Protein AF-A0A7Y2HM64-F1 (afdb_monomer_lite)

pLDDT: mean 84.12, std 18.3, range [39.5, 98.31]

Sequence (101 aa):
MFVRSFAHPFLGMLALVVFAACDAQRDESGAIAEAGDVSVFSIQIGDCFDDADDGEVMEVGGIPCGEPHDNEVYALFDLVDDAWPGDEAVNETAGAGCRER

Radius of gyration: 19.14 Å; chains: 1; bounding box: 32×31×61 Å

Foldseek 3Di:
DDDPDDDDDDDDDPPPVPPPAQDFDADPVRFRPGKGKDFPVRDDQFWFFADDDPDDDGITTTDGPVDDGDDGRNDDDDDPDPDDPDDVVVVVVVVVVVVPD

Secondary structure (DSSP, 8-state):
---------------------SB-EE-TTS-EEE-EEEETTS--TT-EEEPPPSS--SEEEEE-TTS--SEE---------SS---HHHHHHHHHHHHH--

Structure (mmCIF, N/CA/C/O backbone):
data_AF-A0A7Y2HM64-F1
#
_entry.id   AF-A0A7Y2HM64-F1
#
loop_
_atom_site.group_PDB
_atom_site.id
_atom_site.type_symbol
_atom_site.label_atom_id
_atom_site.label_alt_id
_atom_site.label_comp_id
_atom_site.label_asym_id
_atom_site.label_entity_id
_atom_site.label_seq_id
_atom_site.pdbx_PDB_ins_code
_atom_site.Cartn_x
_atom_site.Cartn_y
_atom_site.Cartn_z
_atom_site.occupancy
_atom_site.B_iso_or_equiv
_atom_site.auth_seq_id
_atom_site.auth_comp_id
_atom_site.auth_asym_id
_atom_site.auth_atom_id
_atom_site.pdbx_PDB_model_num
ATOM 1 N N . MET A 1 1 ? -1.084 3.620 25.111 1.00 42.38 1 MET A N 1
ATOM 2 C CA . MET A 1 1 ? -1.247 3.805 26.574 1.00 42.38 1 MET A CA 1
ATOM 3 C C . MET A 1 1 ? -2.660 3.406 26.992 1.00 42.38 1 MET A C 1
ATOM 5 O O . MET A 1 1 ? -3.534 4.248 26.921 1.00 42.38 1 MET A O 1
ATOM 9 N N . PHE A 1 2 ? -2.891 2.154 27.410 1.00 39.50 2 PHE A N 1
ATOM 10 C CA . PHE A 1 2 ? -3.882 1.799 28.447 1.00 39.50 2 PHE A CA 1
ATOM 11 C C . PHE A 1 2 ? -3.688 0.331 28.874 1.00 39.50 2 PHE A C 1
ATOM 13 O O . PHE A 1 2 ? -4.351 -0.583 28.399 1.00 39.50 2 PHE A O 1
ATOM 20 N N . VAL A 1 3 ? -2.733 0.093 29.776 1.00 42.34 3 VAL A N 1
ATOM 21 C CA . VAL A 1 3 ? -2.540 -1.218 30.411 1.00 42.34 3 VAL A CA 1
ATOM 22 C C . VAL A 1 3 ? -3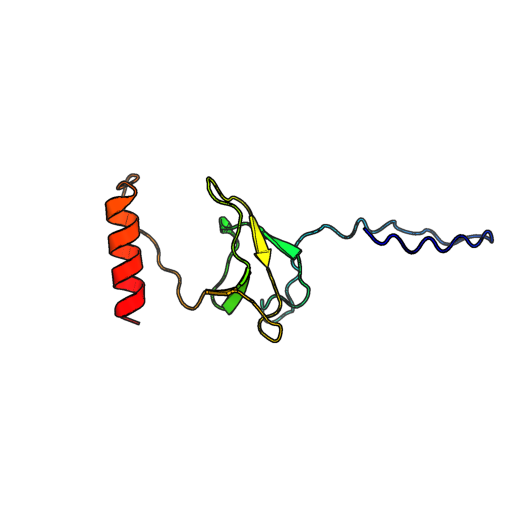.589 -1.351 31.513 1.00 42.34 3 VAL A C 1
ATOM 24 O O . VAL A 1 3 ? -3.469 -0.723 32.566 1.00 42.34 3 VAL A O 1
ATOM 27 N N . ARG A 1 4 ? -4.639 -2.151 31.296 1.00 46.16 4 ARG A N 1
ATOM 28 C CA . ARG A 1 4 ? -5.545 -2.547 32.384 1.00 46.16 4 ARG A CA 1
ATOM 29 C C . ARG A 1 4 ? -4.885 -3.650 33.203 1.00 46.16 4 ARG A C 1
ATOM 31 O O . ARG A 1 4 ? -5.070 -4.837 32.970 1.00 46.16 4 ARG A O 1
ATOM 38 N N . SER A 1 5 ? -4.086 -3.204 34.167 1.00 45.78 5 SER A N 1
ATOM 39 C CA . SER A 1 5 ? -3.517 -4.015 35.237 1.00 45.78 5 SER A CA 1
ATOM 40 C C . SER A 1 5 ? -4.645 -4.568 36.119 1.00 45.78 5 SER A C 1
ATOM 42 O O . SER A 1 5 ? -5.218 -3.839 36.928 1.00 45.78 5 SER A O 1
ATOM 44 N N . PHE A 1 6 ? -4.989 -5.847 35.958 1.00 46.53 6 PHE A N 1
ATOM 45 C CA . PHE A 1 6 ? -5.768 -6.588 36.950 1.00 46.53 6 PHE A CA 1
ATOM 46 C C . PHE A 1 6 ? -4.820 -7.482 37.747 1.00 46.53 6 PHE A C 1
ATOM 48 O O . PHE A 1 6 ? -4.537 -8.618 37.380 1.00 46.53 6 PHE A O 1
ATOM 55 N N . ALA A 1 7 ? -4.326 -6.944 38.861 1.00 47.38 7 ALA A N 1
ATOM 56 C CA . ALA A 1 7 ? -3.672 -7.720 39.901 1.00 47.38 7 ALA A CA 1
ATOM 57 C C . ALA A 1 7 ? -4.732 -8.499 40.701 1.00 47.38 7 ALA A C 1
ATOM 59 O O . ALA A 1 7 ? -5.553 -7.884 41.376 1.00 47.38 7 ALA A O 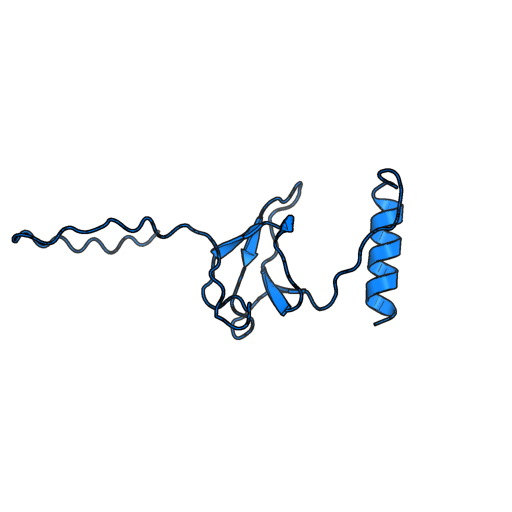1
ATOM 60 N N . HIS A 1 8 ? -4.700 -9.834 40.666 1.00 47.41 8 HIS A N 1
ATOM 61 C CA . HIS A 1 8 ? -5.357 -10.681 41.669 1.00 47.41 8 HIS A CA 1
ATOM 62 C C . HIS A 1 8 ? -4.413 -11.813 42.098 1.00 47.41 8 HIS A C 1
ATOM 64 O O . HIS A 1 8 ? -3.947 -12.570 41.246 1.00 47.41 8 HIS A O 1
ATOM 70 N N . PRO A 1 9 ? -4.108 -11.948 43.402 1.00 55.78 9 PRO A N 1
ATOM 71 C CA . PRO A 1 9 ? -3.069 -12.846 43.870 1.00 55.78 9 PRO A CA 1
ATOM 72 C C . PRO A 1 9 ? -3.668 -14.142 44.420 1.00 55.78 9 PRO A C 1
ATOM 74 O O . PRO A 1 9 ? -3.682 -14.311 45.625 1.00 55.78 9 PRO A O 1
ATOM 77 N N . PHE A 1 10 ? -4.148 -15.077 43.597 1.00 44.81 10 PHE A N 1
ATOM 78 C CA . PHE A 1 10 ? -4.417 -16.439 44.088 1.00 44.81 10 PHE A CA 1
ATOM 79 C C . PHE A 1 10 ? -4.219 -17.502 42.995 1.00 44.81 10 PHE A C 1
ATOM 81 O O . PHE A 1 10 ? -5.012 -17.629 42.075 1.00 44.81 10 PHE A O 1
ATOM 88 N N . LEU A 1 11 ? -3.136 -18.266 43.172 1.00 51.94 11 LEU A N 1
ATOM 89 C CA . LEU A 1 11 ? -2.993 -19.703 42.921 1.00 51.94 11 LEU A CA 1
ATOM 90 C C . LEU A 1 11 ? -3.374 -20.266 41.529 1.00 51.94 11 LEU A C 1
ATOM 92 O O . LEU A 1 11 ? -4.507 -20.654 41.280 1.00 51.94 11 LEU A O 1
ATOM 96 N N . GLY A 1 12 ? -2.344 -20.498 40.708 1.00 51.72 12 GLY A N 1
ATOM 97 C CA . GLY A 1 12 ? -2.243 -21.718 39.900 1.00 51.72 12 GLY A CA 1
ATOM 98 C C . GLY A 1 12 ? -3.082 -21.799 38.624 1.00 51.72 12 GLY A C 1
ATOM 99 O O . GLY A 1 12 ? -4.044 -22.552 38.558 1.00 51.72 12 GLY A O 1
ATOM 100 N N . MET A 1 13 ? -2.607 -21.164 37.556 1.00 54.66 13 MET A N 1
ATOM 101 C CA . MET A 1 13 ? -2.763 -21.681 36.197 1.00 54.66 13 MET A CA 1
ATOM 102 C C . MET A 1 13 ? -1.516 -21.268 35.421 1.00 54.66 13 MET A C 1
ATOM 104 O O . MET A 1 13 ? -1.035 -20.148 35.589 1.00 54.66 13 MET A O 1
ATOM 108 N N . LEU A 1 14 ? -0.951 -22.187 34.640 1.00 53.19 14 LEU A N 1
ATOM 109 C CA . LEU A 1 14 ? 0.130 -21.916 33.700 1.00 53.19 14 LEU A CA 1
ATOM 110 C C . LEU A 1 14 ? -0.389 -20.871 32.700 1.00 53.19 14 LEU A C 1
ATOM 112 O O . LEU A 1 14 ? -0.981 -21.221 31.683 1.00 53.19 14 LEU A O 1
ATOM 116 N N . ALA A 1 15 ? -0.248 -19.589 33.028 1.00 52.19 15 ALA A N 1
ATOM 117 C CA . ALA A 1 15 ? -0.501 -18.516 32.092 1.00 52.19 15 ALA A CA 1
ATOM 118 C C . ALA A 1 15 ? 0.632 -18.597 31.076 1.00 52.19 15 ALA A C 1
ATOM 120 O O . ALA A 1 15 ? 1.739 -18.113 31.314 1.00 52.19 15 ALA A O 1
ATOM 121 N N . LEU A 1 16 ? 0.367 -19.287 29.969 1.00 50.03 16 LEU A N 1
ATOM 122 C CA . LEU A 1 16 ? 1.075 -19.029 28.733 1.00 50.03 16 LEU A CA 1
ATOM 123 C C . LEU A 1 16 ? 0.850 -17.536 28.489 1.00 50.03 16 LEU A C 1
ATOM 125 O O . LEU A 1 16 ? -0.258 -17.116 28.160 1.00 50.03 16 LEU A O 1
ATOM 129 N N . VAL A 1 17 ? 1.852 -16.724 28.818 1.00 52.75 17 VAL A N 1
ATOM 130 C CA . VAL A 1 17 ? 1.855 -15.306 28.485 1.00 52.75 17 VAL A CA 1
ATOM 131 C C . VAL A 1 17 ? 1.935 -15.288 26.970 1.00 52.75 17 VAL A C 1
ATOM 133 O O . VAL A 1 17 ? 3.018 -15.384 26.399 1.00 52.75 17 VAL A O 1
ATOM 136 N N . VAL A 1 18 ? 0.773 -15.291 26.320 1.00 54.22 18 VAL A N 1
ATOM 137 C CA . VAL A 1 18 ? 0.674 -15.001 24.900 1.00 54.22 18 VAL A CA 1
ATOM 138 C C . VAL A 1 18 ? 1.094 -13.543 24.800 1.00 54.22 18 VAL A C 1
ATOM 140 O O . VAL A 1 18 ? 0.346 -12.639 25.170 1.00 54.22 18 VAL A O 1
ATOM 143 N N . PHE A 1 19 ? 2.349 -13.325 24.411 1.00 49.41 19 PHE A N 1
ATOM 144 C CA . PHE A 1 19 ? 2.759 -12.085 23.776 1.00 49.41 19 PHE A CA 1
ATOM 145 C C . PHE A 1 19 ? 1.859 -11.972 22.545 1.00 49.41 19 PHE A C 1
ATOM 147 O O . PHE A 1 19 ? 2.118 -12.625 21.540 1.00 49.41 19 PHE A O 1
ATOM 154 N N . ALA A 1 20 ? 0.736 -11.264 22.669 1.00 55.34 20 ALA A N 1
ATOM 155 C CA . ALA A 1 20 ? -0.028 -10.857 21.505 1.00 55.34 20 ALA A CA 1
ATOM 156 C C . ALA A 1 20 ? 0.919 -9.953 20.718 1.00 55.34 20 ALA A C 1
ATOM 158 O O . ALA A 1 20 ? 1.291 -8.878 21.198 1.00 55.34 20 ALA A O 1
ATOM 159 N N . ALA A 1 21 ? 1.430 -10.480 19.610 1.00 58.19 21 ALA A N 1
ATOM 160 C CA . ALA A 1 21 ? 2.225 -9.703 18.685 1.00 58.19 21 ALA A CA 1
ATOM 161 C C . ALA A 1 21 ? 1.356 -8.552 18.167 1.00 58.19 21 ALA A C 1
ATOM 163 O O . ALA A 1 21 ? 0.130 -8.668 18.135 1.00 58.19 21 ALA A O 1
ATOM 164 N N . CYS A 1 22 ? 1.982 -7.428 17.831 1.00 81.00 22 CYS A N 1
ATOM 165 C CA . CYS A 1 22 ? 1.279 -6.297 17.239 1.00 81.00 22 CYS A CA 1
ATOM 166 C C . CYS A 1 22 ? 0.819 -6.578 15.805 1.00 81.00 22 CYS A C 1
ATOM 168 O O . CYS A 1 22 ? 0.200 -5.700 15.230 1.00 81.00 22 CYS A O 1
ATOM 170 N N . ASP A 1 23 ? 1.077 -7.769 15.256 1.00 93.75 23 ASP A N 1
ATOM 171 C CA . ASP A 1 23 ? 0.710 -8.156 13.898 1.00 93.75 23 ASP A CA 1
ATOM 172 C C . ASP A 1 23 ? -0.807 -8.255 13.679 1.00 93.75 23 ASP A C 1
ATOM 174 O O . ASP A 1 23 ? -1.554 -8.771 14.519 1.00 93.75 23 ASP A O 1
ATOM 178 N N . ALA A 1 24 ? -1.244 -7.836 12.493 1.00 95.81 24 ALA A N 1
ATOM 179 C CA . ALA A 1 24 ? -2.592 -8.074 12.004 1.00 95.81 24 ALA A CA 1
ATOM 180 C C . ALA A 1 24 ? -2.859 -9.583 11.901 1.00 95.81 24 ALA A C 1
ATOM 182 O O . ALA A 1 24 ? -2.031 -10.355 11.405 1.00 95.81 24 ALA A O 1
ATOM 183 N N . GLN A 1 25 ? -4.045 -10.017 12.330 1.00 96.38 25 GLN A N 1
ATOM 184 C CA . GLN A 1 25 ? -4.449 -11.420 12.237 1.00 96.38 25 GLN A CA 1
ATOM 185 C C . GLN A 1 25 ? -5.518 -11.601 11.170 1.00 96.38 25 GLN A C 1
ATOM 187 O O . GLN A 1 25 ? -6.476 -10.831 11.080 1.00 96.38 25 GLN A O 1
ATOM 192 N N . ARG A 1 26 ? -5.356 -12.661 10.376 1.00 96.94 26 ARG A N 1
ATOM 193 C CA . ARG A 1 26 ? -6.282 -13.039 9.309 1.00 96.94 26 ARG A CA 1
ATOM 194 C C . ARG A 1 26 ? -7.202 -14.171 9.747 1.00 96.94 26 ARG A C 1
ATOM 196 O O . ARG A 1 26 ? -6.788 -15.039 10.516 1.00 96.94 26 ARG A O 1
ATOM 203 N N . ASP A 1 27 ? -8.420 -14.180 9.221 1.00 96.62 27 ASP A N 1
ATOM 204 C CA . ASP A 1 27 ? -9.357 -15.297 9.373 1.00 96.62 27 ASP A CA 1
ATOM 205 C C . ASP A 1 27 ? -9.139 -16.398 8.314 1.00 96.62 27 ASP A C 1
ATOM 207 O O . ASP A 1 27 ? -8.197 -16.355 7.516 1.00 96.62 27 ASP A O 1
ATOM 211 N N . GLU A 1 28 ? -10.011 -17.413 8.282 1.00 97.06 28 GLU A N 1
ATOM 212 C CA . GLU A 1 28 ? -9.906 -18.503 7.305 1.00 97.06 28 GLU A CA 1
ATOM 213 C C . GLU A 1 28 ? -10.154 -18.064 5.853 1.00 97.06 28 GLU A C 1
ATOM 215 O O . GLU A 1 28 ? -9.806 -18.802 4.928 1.00 97.06 28 GLU A O 1
ATOM 220 N N . SER A 1 29 ? -10.755 -16.890 5.639 1.00 95.62 29 SER A N 1
ATOM 221 C CA . SER A 1 29 ? -10.930 -16.304 4.308 1.00 95.62 29 SER A CA 1
ATOM 222 C C . SER A 1 29 ? -9.673 -15.582 3.815 1.00 95.62 29 SER A C 1
ATOM 224 O O . SER A 1 29 ? -9.546 -15.333 2.617 1.00 95.62 29 SER A O 1
ATOM 226 N N . GLY A 1 30 ? -8.732 -15.297 4.720 1.00 95.50 30 GLY A N 1
ATOM 227 C CA . GLY A 1 30 ? -7.534 -14.513 4.450 1.00 95.50 30 GLY A CA 1
ATOM 228 C C . GLY A 1 30 ? -7.723 -13.013 4.674 1.00 95.50 30 GLY A C 1
ATOM 229 O O . GLY A 1 30 ? -6.751 -12.278 4.545 1.00 95.50 30 GLY A O 1
ATOM 230 N N . ALA A 1 31 ? -8.920 -12.552 5.045 1.00 96.94 31 ALA A N 1
ATOM 231 C CA . ALA A 1 31 ? -9.163 -11.153 5.380 1.00 96.94 31 ALA A CA 1
ATOM 232 C C . ALA A 1 31 ? -8.572 -10.810 6.752 1.00 96.94 31 ALA A C 1
ATOM 234 O O . ALA A 1 31 ? -8.604 -11.634 7.668 1.00 96.94 31 ALA A O 1
ATOM 235 N N . ILE A 1 32 ? -8.062 -9.585 6.907 1.00 97.75 32 ILE A N 1
ATOM 236 C CA . ILE A 1 32 ? -7.652 -9.056 8.212 1.00 97.75 32 ILE A CA 1
ATOM 237 C C . ILE A 1 32 ? -8.898 -8.957 9.101 1.00 97.75 32 ILE A C 1
ATOM 239 O O . ILE A 1 32 ? -9.828 -8.208 8.810 1.00 97.75 32 ILE A O 1
ATOM 243 N N . ALA A 1 33 ? -8.920 -9.743 10.175 1.00 97.25 33 ALA A N 1
ATOM 244 C CA . ALA A 1 33 ? -10.023 -9.823 11.129 1.00 97.25 33 ALA A CA 1
ATOM 245 C C . ALA A 1 33 ? -9.706 -9.102 12.445 1.00 97.25 33 ALA A C 1
ATOM 247 O O . ALA A 1 33 ? -10.620 -8.654 13.136 1.00 97.25 33 ALA A O 1
ATOM 248 N N . GLU A 1 34 ? -8.422 -8.951 12.775 1.00 96.56 34 GLU A N 1
ATOM 249 C CA . GLU A 1 34 ? -7.958 -8.140 13.899 1.00 96.56 34 GLU A CA 1
ATOM 250 C C . GLU A 1 34 ? -6.865 -7.182 13.424 1.00 96.56 34 GLU A C 1
ATOM 252 O O . GLU A 1 34 ? -5.927 -7.595 12.738 1.00 96.56 34 GLU A O 1
ATOM 257 N N . ALA A 1 35 ? -7.006 -5.909 13.800 1.00 96.75 35 ALA A N 1
ATOM 258 C CA . ALA A 1 35 ? -6.067 -4.856 13.444 1.00 96.75 35 ALA A CA 1
ATOM 259 C C . ALA A 1 35 ? -4.671 -5.090 14.038 1.00 96.75 35 ALA A C 1
ATOM 261 O O . ALA A 1 35 ? -4.536 -5.583 15.162 1.00 96.75 35 ALA A O 1
ATOM 262 N N . GLY A 1 36 ? -3.650 -4.662 13.303 1.00 96.25 36 GLY A N 1
ATOM 263 C CA . GLY A 1 36 ? -2.249 -4.760 13.697 1.00 96.25 36 GLY A CA 1
ATOM 264 C C . GLY A 1 36 ? -1.308 -4.436 12.540 1.00 96.25 36 GLY A C 1
ATOM 265 O O . GLY A 1 36 ? -1.750 -4.051 11.464 1.00 96.25 36 GLY A O 1
ATOM 266 N N . ASP A 1 37 ? -0.010 -4.598 12.743 1.00 96.06 37 ASP A N 1
ATOM 267 C CA . ASP A 1 37 ? 1.005 -4.358 11.725 1.00 96.06 37 ASP A CA 1
ATOM 268 C C . ASP A 1 37 ? 0.980 -5.471 10.665 1.00 96.06 37 ASP A C 1
ATOM 270 O O . ASP A 1 37 ? 0.836 -6.657 10.967 1.00 96.06 37 ASP A O 1
ATOM 274 N N . VAL A 1 38 ? 1.112 -5.100 9.395 1.00 95.94 38 VAL A N 1
ATOM 275 C CA . VAL A 1 38 ? 1.270 -6.042 8.284 1.00 95.94 38 VAL A CA 1
ATOM 276 C C . VAL A 1 38 ? 2.467 -5.629 7.446 1.00 95.94 38 VAL A C 1
ATOM 278 O O . VAL A 1 38 ? 2.609 -4.468 7.066 1.00 95.94 38 VAL A O 1
ATOM 281 N N . SER A 1 39 ? 3.342 -6.585 7.129 1.00 95.38 39 SER A N 1
ATOM 282 C CA . SER A 1 39 ? 4.475 -6.305 6.249 1.00 95.38 39 SER A CA 1
ATOM 283 C C . SER A 1 39 ? 3.982 -5.960 4.847 1.00 95.38 39 SER A C 1
ATOM 285 O O . SER A 1 39 ? 3.159 -6.691 4.285 1.00 95.38 39 SER A O 1
ATOM 287 N N . VAL A 1 40 ? 4.563 -4.925 4.234 1.00 92.94 40 VAL A N 1
ATOM 288 C CA . VAL A 1 40 ? 4.251 -4.514 2.850 1.00 92.94 40 VAL A CA 1
ATOM 289 C C . VAL A 1 40 ? 4.501 -5.633 1.830 1.00 92.94 40 VAL A C 1
ATOM 291 O O . VAL A 1 40 ? 3.876 -5.664 0.776 1.00 92.94 40 VAL A O 1
ATOM 294 N N . PHE A 1 41 ? 5.363 -6.603 2.158 1.00 91.75 41 PHE A N 1
ATOM 295 C CA . PHE A 1 41 ? 5.635 -7.785 1.328 1.00 91.75 41 PHE A CA 1
ATOM 296 C C . PHE A 1 41 ? 4.621 -8.925 1.512 1.00 91.75 41 PHE A C 1
ATOM 298 O O . PHE A 1 41 ? 4.646 -9.896 0.758 1.00 91.75 41 PHE A O 1
ATOM 305 N N . SER A 1 42 ? 3.761 -8.842 2.529 1.00 93.88 42 SER A N 1
ATOM 306 C CA . SER A 1 42 ? 2.721 -9.833 2.848 1.00 93.88 42 SER A CA 1
ATOM 307 C C . SER A 1 42 ? 1.298 -9.337 2.597 1.00 93.88 42 SER A C 1
ATOM 309 O O . SER A 1 42 ? 0.346 -10.065 2.886 1.00 93.88 42 SER A O 1
ATOM 311 N N . ILE A 1 43 ? 1.158 -8.117 2.076 1.00 93.81 43 ILE A N 1
ATOM 312 C CA . ILE A 1 43 ? -0.125 -7.550 1.676 1.00 93.81 43 ILE A CA 1
ATOM 313 C C . ILE A 1 43 ? -0.767 -8.407 0.579 1.00 93.81 43 ILE A C 1
ATOM 315 O O . ILE A 1 43 ? -0.102 -8.923 -0.323 1.00 93.81 43 ILE A O 1
ATOM 319 N N . GLN A 1 44 ? -2.082 -8.553 0.667 1.00 95.75 44 GLN A N 1
ATOM 320 C CA . GLN A 1 44 ? -2.917 -9.346 -0.221 1.00 95.75 44 GLN A CA 1
ATOM 321 C C . GLN A 1 44 ? -4.022 -8.479 -0.828 1.00 95.75 44 GLN A C 1
ATOM 323 O O . GLN A 1 44 ? -4.393 -7.437 -0.294 1.00 95.75 44 GLN A O 1
ATOM 328 N N . ILE A 1 45 ? -4.575 -8.926 -1.958 1.00 96.12 45 ILE A N 1
ATOM 329 C CA . ILE A 1 45 ? -5.796 -8.322 -2.504 1.00 96.12 45 ILE A CA 1
ATOM 330 C C . ILE A 1 45 ? -6.917 -8.474 -1.465 1.00 96.12 45 ILE A C 1
ATOM 332 O O . ILE A 1 45 ? -7.160 -9.584 -0.992 1.00 96.12 45 ILE A O 1
ATOM 336 N N . GLY A 1 46 ? -7.603 -7.376 -1.158 1.00 96.81 46 GLY A N 1
ATOM 337 C CA . GLY A 1 46 ? -8.636 -7.272 -0.129 1.00 96.81 46 GLY A CA 1
ATOM 338 C C . GLY A 1 46 ? -8.130 -6.785 1.230 1.00 96.81 46 GLY A C 1
ATOM 339 O O . GLY A 1 46 ? -8.923 -6.727 2.164 1.00 96.81 46 GLY A O 1
ATOM 340 N N . ASP A 1 47 ? -6.844 -6.446 1.366 1.00 97.94 47 ASP A N 1
ATOM 341 C CA . ASP A 1 47 ? -6.328 -5.841 2.595 1.00 97.94 47 ASP A CA 1
ATOM 342 C C . ASP A 1 47 ? -6.650 -4.360 2.675 1.00 97.94 47 ASP A C 1
ATOM 344 O O . ASP A 1 47 ? -6.376 -3.611 1.735 1.00 97.94 47 ASP A O 1
ATOM 348 N N . CYS A 1 48 ? -7.137 -3.950 3.842 1.00 98.31 48 CYS A N 1
ATOM 349 C CA . CYS A 1 48 ? -7.351 -2.560 4.197 1.00 98.31 48 CYS A CA 1
ATOM 350 C C . CYS A 1 48 ? -6.314 -2.109 5.228 1.00 98.31 48 CYS A C 1
ATOM 352 O O . CYS A 1 48 ? -5.969 -2.870 6.137 1.00 98.31 48 CYS A O 1
ATOM 354 N N . PHE A 1 49 ? -5.782 -0.899 5.071 1.00 97.50 49 PHE A N 1
ATOM 355 C CA . PHE A 1 49 ? -4.712 -0.381 5.922 1.00 97.50 49 PHE A CA 1
ATOM 356 C C . PHE A 1 49 ? -4.680 1.151 5.958 1.00 97.50 49 PHE A C 1
ATOM 358 O O . PHE A 1 49 ? -5.192 1.818 5.055 1.00 97.50 49 PHE A O 1
ATOM 365 N N . ASP A 1 50 ? -4.052 1.691 6.997 1.00 96.88 50 ASP A N 1
ATOM 366 C CA . ASP A 1 50 ? -3.848 3.129 7.180 1.00 96.88 50 ASP A CA 1
ATOM 367 C C . ASP A 1 50 ? -2.510 3.595 6.595 1.00 96.88 50 ASP A C 1
ATOM 369 O O . ASP A 1 50 ? -1.553 2.819 6.488 1.00 96.88 50 ASP A O 1
ATOM 373 N N . ASP A 1 51 ? -2.439 4.877 6.232 1.00 94.88 51 ASP A N 1
ATOM 374 C CA . ASP A 1 51 ? -1.201 5.488 5.747 1.00 94.88 51 ASP A CA 1
ATOM 375 C C . ASP A 1 51 ? -0.067 5.355 6.783 1.00 94.88 51 ASP A C 1
ATOM 377 O O . ASP A 1 51 ? -0.246 5.566 7.986 1.00 94.88 51 ASP A O 1
ATOM 381 N N . ALA A 1 52 ? 1.132 5.023 6.302 1.00 92.25 52 ALA A N 1
ATOM 382 C CA . ALA A 1 52 ? 2.347 5.041 7.110 1.00 92.25 52 ALA A CA 1
ATOM 383 C C . ALA A 1 52 ? 3.027 6.419 7.069 1.00 92.25 52 ALA A C 1
ATOM 385 O O . ALA A 1 52 ? 2.751 7.247 6.200 1.00 92.25 52 ALA A O 1
ATOM 386 N N . ASP A 1 53 ? 3.953 6.647 8.003 1.00 88.62 53 ASP A N 1
ATOM 387 C CA . ASP A 1 53 ? 4.817 7.828 7.984 1.00 88.62 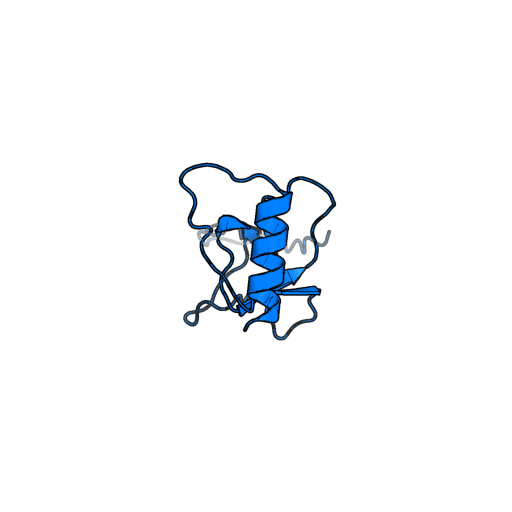53 ASP A CA 1
ATOM 388 C C . ASP A 1 53 ? 5.651 7.896 6.686 1.00 88.62 53 ASP A C 1
ATOM 390 O O . ASP A 1 53 ? 6.022 6.876 6.100 1.00 88.62 53 ASP A O 1
ATOM 394 N N . ASP A 1 54 ? 6.001 9.116 6.266 1.00 84.81 54 ASP A N 1
ATOM 395 C CA . ASP A 1 54 ? 6.810 9.353 5.067 1.00 84.81 54 ASP A CA 1
ATOM 396 C C . ASP A 1 54 ? 8.181 8.645 5.139 1.00 84.81 54 ASP A C 1
ATOM 398 O O . ASP A 1 54 ? 8.918 8.772 6.122 1.00 84.81 54 ASP A O 1
ATOM 402 N N . GLY A 1 55 ? 8.588 7.990 4.046 1.00 88.94 55 GLY A N 1
ATOM 403 C CA . GLY A 1 55 ? 9.921 7.398 3.894 1.00 88.94 55 GLY A CA 1
ATOM 404 C C . GLY A 1 55 ? 9.897 5.950 3.413 1.00 88.94 55 GLY A C 1
ATOM 405 O O . GLY A 1 55 ? 9.011 5.542 2.667 1.00 88.94 55 GLY A O 1
ATOM 406 N N . GLU A 1 56 ? 10.917 5.182 3.803 1.00 89.50 56 GLU A N 1
ATOM 407 C CA . GLU A 1 56 ? 10.953 3.737 3.562 1.00 89.50 56 GLU A CA 1
ATOM 408 C C . GLU A 1 56 ? 10.009 3.029 4.543 1.00 89.50 56 GLU A C 1
ATOM 410 O O . GLU A 1 56 ? 10.208 3.082 5.757 1.00 89.50 56 GLU A O 1
ATOM 415 N N . VAL A 1 57 ? 8.996 2.350 4.003 1.00 92.38 57 VAL A N 1
ATOM 416 C CA . VAL A 1 57 ? 7.947 1.669 4.770 1.00 92.38 57 VAL A CA 1
ATOM 417 C C . VAL A 1 57 ? 8.115 0.158 4.632 1.00 92.38 57 VAL A C 1
ATOM 419 O O . VAL A 1 57 ? 8.151 -0.371 3.524 1.00 92.38 57 VAL A O 1
ATOM 422 N N . MET A 1 58 ? 8.216 -0.541 5.764 1.00 93.81 58 MET A N 1
ATOM 423 C CA . MET A 1 58 ? 8.331 -2.010 5.815 1.00 93.81 58 MET A CA 1
ATOM 424 C C . MET A 1 58 ? 7.044 -2.686 6.298 1.00 93.81 58 MET A C 1
ATOM 426 O O . MET A 1 58 ? 6.793 -3.851 5.976 1.00 93.81 58 MET A O 1
ATOM 430 N N . GLU A 1 59 ? 6.237 -1.947 7.055 1.00 95.06 59 GLU A N 1
AT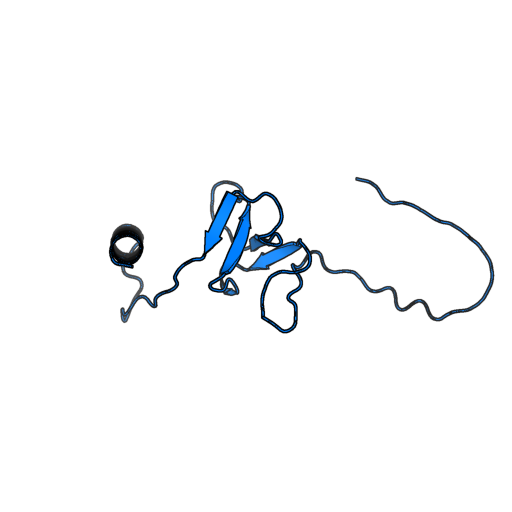OM 431 C CA . GLU A 1 59 ? 4.995 -2.379 7.687 1.00 95.06 59 GLU A CA 1
ATOM 432 C C . GLU A 1 59 ? 3.985 -1.229 7.643 1.00 95.06 59 GLU A C 1
ATOM 434 O O . GLU A 1 59 ? 4.373 -0.060 7.695 1.00 95.06 59 GLU A O 1
ATOM 439 N N . VAL A 1 60 ? 2.704 -1.568 7.543 1.00 96.25 60 VAL A N 1
ATOM 440 C CA . VAL A 1 60 ? 1.575 -0.631 7.624 1.00 96.25 60 VAL A CA 1
ATOM 441 C C . VAL A 1 60 ? 0.567 -1.135 8.651 1.00 96.25 60 VAL A C 1
ATOM 443 O O . VAL A 1 60 ? 0.538 -2.328 8.957 1.00 96.25 60 VAL A O 1
ATOM 446 N N . GLY A 1 61 ? -0.279 -0.244 9.168 1.00 96.88 61 GLY A N 1
ATOM 447 C CA . GLY A 1 61 ? -1.360 -0.626 10.074 1.00 96.88 61 GLY A CA 1
ATOM 448 C C . GLY A 1 61 ? -2.498 -1.281 9.300 1.00 96.88 61 GLY A C 1
ATOM 449 O O . GLY A 1 61 ? -3.309 -0.584 8.704 1.00 96.88 61 GLY A O 1
ATOM 450 N N . GLY A 1 62 ? -2.558 -2.610 9.295 1.00 97.69 62 GLY A N 1
ATOM 451 C CA . GLY A 1 62 ? -3.665 -3.380 8.740 1.00 97.69 62 GLY A CA 1
ATOM 452 C C . GLY A 1 62 ? -4.911 -3.289 9.621 1.00 97.69 62 GLY A C 1
ATOM 453 O O . GLY A 1 62 ? -4.837 -3.451 10.840 1.00 97.69 62 GLY A O 1
ATOM 454 N N . ILE A 1 63 ? -6.067 -3.061 9.001 1.00 97.88 63 ILE A N 1
ATOM 455 C CA . ILE A 1 63 ? -7.357 -2.818 9.656 1.00 97.88 63 ILE A CA 1
ATOM 456 C C . ILE A 1 63 ? -8.421 -3.719 9.004 1.00 97.88 63 ILE A C 1
ATOM 458 O O . ILE A 1 63 ? -8.413 -3.883 7.782 1.00 97.88 63 ILE A O 1
ATOM 462 N N . PRO A 1 64 ? -9.371 -4.306 9.757 1.00 97.94 64 PRO A N 1
ATOM 463 C CA . PRO A 1 64 ? -10.504 -4.989 9.144 1.00 97.94 64 PRO A CA 1
ATOM 464 C C . PRO A 1 64 ? -11.281 -4.050 8.218 1.00 97.94 64 PRO A C 1
ATOM 466 O O . PRO A 1 64 ? -11.724 -2.989 8.642 1.00 97.94 64 PRO A O 1
ATOM 469 N N . CYS A 1 65 ? -11.535 -4.455 6.973 1.00 97.75 65 CYS A N 1
ATOM 470 C CA . CYS A 1 65 ? -12.168 -3.590 5.966 1.00 97.75 65 CYS A CA 1
ATOM 471 C C . CYS A 1 65 ? -13.578 -3.076 6.328 1.00 97.75 65 CYS A C 1
ATOM 473 O O . CYS A 1 65 ? -14.091 -2.157 5.694 1.00 97.75 65 CYS A O 1
ATOM 475 N N . GLY A 1 66 ? -14.237 -3.670 7.332 1.00 97.19 66 GLY A N 1
ATOM 476 C CA . GLY A 1 66 ? -15.503 -3.167 7.881 1.00 97.19 66 GLY A CA 1
ATOM 477 C C . GLY A 1 66 ? -15.352 -1.955 8.812 1.00 97.19 66 GLY A C 1
ATOM 478 O O . GLY A 1 66 ? -16.356 -1.345 9.185 1.00 97.19 66 GLY A O 1
ATOM 479 N N . GLU A 1 67 ? -14.124 -1.620 9.198 1.00 97.81 67 GLU A N 1
ATOM 480 C CA . GLU A 1 67 ? -13.762 -0.461 10.007 1.00 97.81 67 GLU A CA 1
ATOM 481 C C . GLU A 1 67 ? -13.208 0.667 9.116 1.00 97.81 67 GLU A C 1
ATOM 483 O O . GLU A 1 67 ? -12.776 0.403 7.991 1.00 97.81 67 GLU A O 1
ATOM 488 N N . PRO A 1 68 ? -13.247 1.937 9.565 1.00 98.19 68 PRO A N 1
ATOM 489 C CA . PRO A 1 68 ? -12.631 3.040 8.830 1.00 98.19 68 PRO A CA 1
ATOM 490 C C . PRO A 1 68 ? -11.136 2.795 8.599 1.00 98.19 68 PRO A C 1
ATOM 492 O O . PRO A 1 68 ? -10.432 2.464 9.546 1.00 98.19 68 PRO A O 1
ATOM 495 N N . HIS A 1 69 ? -10.689 2.989 7.361 1.00 97.75 69 HIS A N 1
ATOM 496 C CA . HIS A 1 69 ? -9.305 2.841 6.916 1.00 97.75 69 HIS A CA 1
ATOM 497 C C . HIS A 1 69 ? -9.039 3.789 5.740 1.00 97.75 69 HIS A C 1
ATOM 499 O O . HIS A 1 69 ? -9.989 4.250 5.092 1.00 97.75 69 HIS A O 1
ATOM 505 N N . ASP A 1 70 ? -7.766 4.054 5.452 1.00 97.75 70 ASP A N 1
ATOM 506 C CA . ASP A 1 70 ? -7.372 4.984 4.386 1.00 97.75 70 ASP A CA 1
ATOM 507 C C . ASP A 1 70 ? -7.261 4.315 3.006 1.00 97.75 70 ASP A C 1
ATOM 509 O O . ASP A 1 70 ? -7.654 4.905 1.995 1.00 97.75 70 ASP A O 1
ATOM 513 N N . ASN A 1 71 ? -6.764 3.075 2.951 1.00 96.69 71 ASN A N 1
ATOM 514 C CA . ASN A 1 71 ? -6.430 2.381 1.706 1.00 96.69 71 ASN A CA 1
ATOM 515 C C . ASN A 1 71 ? -6.974 0.947 1.659 1.00 96.69 71 ASN A C 1
ATOM 517 O O . ASN A 1 71 ? -7.066 0.277 2.684 1.00 96.69 71 ASN A O 1
ATOM 521 N N . GLU A 1 72 ? -7.255 0.453 0.448 1.00 96.69 72 GLU A N 1
ATOM 522 C CA . GLU A 1 72 ? -7.597 -0.948 0.170 1.00 96.69 72 GLU A CA 1
ATOM 523 C C . GLU A 1 72 ? -6.829 -1.449 -1.062 1.00 96.69 72 GLU A C 1
ATOM 525 O O . GLU A 1 72 ? -6.823 -0.816 -2.126 1.00 96.69 72 GLU A O 1
ATOM 530 N N . VAL A 1 73 ? -6.204 -2.622 -0.953 1.00 95.69 73 VAL A N 1
ATOM 531 C CA . VAL A 1 73 ? -5.548 -3.272 -2.091 1.00 95.69 73 VAL A CA 1
ATOM 532 C C . VAL A 1 73 ? -6.572 -4.009 -2.936 1.00 95.69 73 VAL A C 1
ATOM 534 O O . VAL A 1 73 ? -6.955 -5.134 -2.641 1.00 95.69 73 VAL A O 1
ATOM 537 N N . TYR A 1 74 ? -6.964 -3.423 -4.060 1.00 93.75 74 TYR A N 1
ATOM 538 C CA . TYR A 1 74 ? -7.899 -4.067 -4.990 1.00 93.75 74 TYR A CA 1
ATOM 539 C C . TYR A 1 74 ? -7.208 -4.851 -6.121 1.00 93.75 74 TYR A C 1
ATOM 541 O O . TYR A 1 74 ? -7.855 -5.633 -6.820 1.00 93.75 74 TYR A O 1
ATOM 549 N N . ALA A 1 75 ? -5.900 -4.661 -6.326 1.00 91.25 75 ALA A N 1
ATOM 550 C CA . ALA A 1 75 ? -5.139 -5.353 -7.362 1.00 91.25 75 ALA A CA 1
ATOM 551 C C . ALA A 1 75 ? -3.653 -5.489 -7.003 1.00 91.25 75 ALA A C 1
ATOM 553 O O . ALA A 1 75 ? -3.053 -4.575 -6.446 1.00 91.25 75 ALA A O 1
ATOM 554 N N . LEU A 1 76 ? -3.056 -6.614 -7.406 1.00 89.44 76 LEU A N 1
ATOM 555 C CA . LEU A 1 76 ? -1.615 -6.872 -7.381 1.00 89.44 76 LEU A CA 1
ATOM 556 C C . LEU A 1 76 ? -1.166 -7.363 -8.762 1.00 89.44 76 LEU A C 1
ATOM 558 O O . LEU A 1 76 ? -1.919 -8.046 -9.466 1.00 89.44 76 LEU A O 1
ATOM 562 N N . PHE A 1 77 ? 0.050 -7.012 -9.163 1.00 85.12 77 PHE A N 1
ATOM 563 C CA . PHE A 1 77 ? 0.670 -7.482 -10.399 1.00 85.12 77 PHE A CA 1
ATOM 564 C C . PHE A 1 77 ? 2.186 -7.535 -10.226 1.00 85.12 77 PHE A C 1
ATOM 566 O O . PHE A 1 77 ? 2.775 -6.726 -9.510 1.00 85.12 77 PHE A O 1
ATOM 573 N N . ASP A 1 78 ? 2.802 -8.485 -10.917 1.00 84.31 78 ASP A N 1
ATOM 574 C CA . ASP A 1 78 ? 4.247 -8.649 -10.907 1.00 84.31 78 ASP A CA 1
ATOM 575 C C . ASP A 1 78 ? 4.888 -7.704 -11.927 1.00 84.31 78 ASP A C 1
ATOM 577 O O . ASP A 1 78 ? 4.437 -7.598 -13.072 1.00 84.31 78 ASP A O 1
ATOM 581 N N . LEU A 1 79 ? 5.969 -7.039 -11.523 1.00 86.12 79 LEU A N 1
ATOM 582 C CA . LEU A 1 79 ? 6.853 -6.342 -12.451 1.00 86.12 79 LEU A CA 1
ATOM 583 C C . LEU A 1 79 ? 7.701 -7.387 -13.180 1.00 86.12 79 LEU A C 1
ATOM 585 O O . LEU A 1 79 ? 8.480 -8.111 -12.559 1.00 86.12 79 LEU A O 1
ATOM 589 N N . VAL A 1 80 ? 7.527 -7.493 -14.496 1.00 81.50 80 VAL A N 1
ATOM 590 C CA . VAL A 1 80 ? 8.233 -8.479 -15.322 1.00 81.50 80 VAL A CA 1
ATOM 591 C C . VAL A 1 80 ? 9.496 -7.841 -15.896 1.00 81.50 80 VAL A C 1
ATOM 593 O O . VAL A 1 80 ? 9.519 -7.454 -17.059 1.00 81.50 80 VAL A O 1
ATOM 596 N N . ASP A 1 81 ? 10.539 -7.744 -15.073 1.00 82.62 81 ASP A N 1
ATOM 597 C CA . ASP A 1 81 ? 11.855 -7.233 -15.468 1.00 82.62 81 ASP A CA 1
ATOM 598 C C . ASP A 1 81 ? 12.992 -8.051 -14.836 1.00 82.62 81 ASP A C 1
ATOM 600 O O . ASP A 1 81 ? 12.899 -8.520 -13.701 1.00 82.62 81 ASP A O 1
ATOM 604 N N . ASP A 1 82 ? 14.102 -8.200 -15.566 1.00 80.94 82 ASP A N 1
ATOM 605 C CA . ASP A 1 82 ? 15.279 -8.964 -15.115 1.00 80.94 82 ASP A CA 1
ATOM 606 C C . ASP A 1 82 ? 16.100 -8.224 -14.035 1.00 80.94 82 ASP A C 1
ATOM 608 O O . ASP A 1 82 ? 16.944 -8.816 -13.357 1.00 80.94 82 ASP A O 1
ATOM 612 N N . ALA A 1 83 ? 15.892 -6.912 -13.899 1.00 90.94 83 ALA A N 1
ATOM 613 C CA . ALA A 1 83 ? 16.574 -6.030 -12.959 1.00 90.94 83 ALA A CA 1
ATOM 614 C C . ALA A 1 83 ? 15.640 -4.899 -12.509 1.00 90.94 83 ALA A C 1
ATOM 616 O O . ALA A 1 83 ? 14.655 -4.603 -13.177 1.00 90.94 83 ALA A O 1
ATOM 617 N N . TRP A 1 84 ? 15.975 -4.239 -11.396 1.00 91.06 84 TRP A N 1
ATOM 618 C CA . TRP A 1 84 ? 15.214 -3.091 -10.893 1.00 91.06 84 TRP A CA 1
ATOM 619 C C . TRP A 1 84 ? 15.107 -1.980 -11.959 1.00 91.06 84 TRP A C 1
ATOM 621 O O . TRP A 1 84 ? 16.146 -1.423 -12.334 1.00 91.06 84 TRP A O 1
ATOM 631 N N . PRO A 1 85 ? 13.892 -1.631 -12.433 1.00 91.75 85 PRO A N 1
ATOM 632 C CA . PRO A 1 85 ? 13.718 -0.699 -13.549 1.00 91.75 85 PRO A CA 1
ATOM 633 C C . PRO A 1 85 ? 13.783 0.780 -13.125 1.00 91.75 85 PRO A C 1
ATOM 635 O O . PRO A 1 85 ? 13.837 1.663 -13.980 1.00 91.75 85 PRO A O 1
ATOM 638 N N . GLY A 1 86 ? 13.826 1.062 -11.817 1.00 94.00 86 GLY A N 1
ATOM 639 C CA . GLY A 1 86 ? 13.805 2.414 -11.256 1.00 94.00 86 GLY A CA 1
ATOM 640 C C . GLY A 1 86 ? 12.397 2.908 -10.914 1.00 94.00 86 GLY A C 1
ATOM 641 O O . GLY A 1 86 ? 11.404 2.452 -11.479 1.00 94.00 86 GLY A O 1
ATOM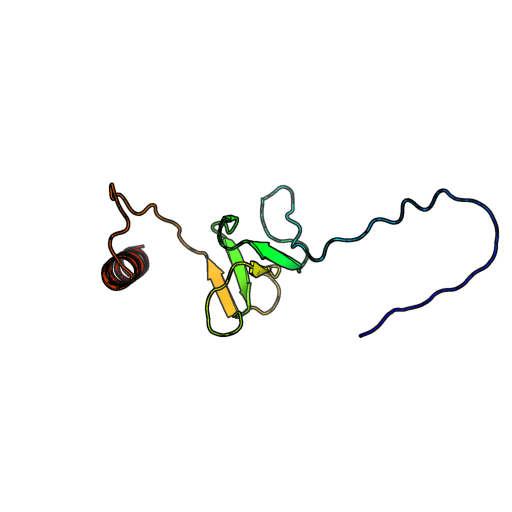 642 N N . ASP A 1 87 ? 12.317 3.869 -9.993 1.00 91.75 87 ASP A N 1
ATOM 643 C CA . ASP A 1 87 ? 11.058 4.311 -9.370 1.00 91.75 87 ASP A CA 1
ATOM 644 C C . ASP A 1 87 ? 10.028 4.845 -10.378 1.00 91.75 87 ASP A C 1
ATOM 646 O O . ASP A 1 87 ? 8.829 4.621 -10.227 1.00 91.75 87 ASP A O 1
ATOM 650 N N . GLU A 1 88 ? 10.475 5.553 -11.419 1.00 94.75 88 GLU A N 1
ATOM 651 C CA . GLU A 1 88 ? 9.587 6.128 -12.439 1.00 94.75 88 GLU A CA 1
ATOM 652 C C . GLU A 1 88 ? 8.840 5.037 -13.218 1.00 94.75 88 GLU A C 1
ATOM 654 O O . GLU A 1 88 ? 7.617 5.094 -13.338 1.00 94.75 88 GLU A O 1
ATOM 659 N N . ALA A 1 89 ? 9.557 4.003 -13.666 1.00 93.00 89 ALA A N 1
ATOM 660 C CA . ALA A 1 89 ? 8.978 2.889 -14.412 1.00 93.00 89 ALA A CA 1
ATOM 661 C C . ALA A 1 89 ? 8.008 2.062 -13.551 1.00 93.00 89 ALA A C 1
ATOM 663 O O . ALA A 1 89 ? 6.950 1.643 -14.030 1.00 93.00 89 ALA A O 1
ATOM 664 N N . VAL A 1 90 ? 8.333 1.867 -12.267 1.00 92.19 90 VAL A N 1
ATOM 665 C CA . VAL A 1 90 ? 7.440 1.201 -11.306 1.00 92.19 90 VAL A CA 1
ATOM 666 C C . VAL A 1 90 ? 6.149 1.995 -11.124 1.00 92.19 90 VAL A C 1
ATOM 668 O O . VAL A 1 90 ? 5.063 1.429 -11.240 1.00 92.19 90 VAL A O 1
ATOM 671 N N . ASN A 1 91 ? 6.251 3.308 -10.903 1.00 91.56 91 ASN A N 1
ATOM 672 C CA . ASN A 1 91 ? 5.088 4.176 -10.721 1.00 91.56 91 ASN A CA 1
ATOM 673 C C . ASN A 1 91 ? 4.210 4.257 -11.976 1.00 91.56 91 ASN A C 1
ATOM 675 O O . ASN A 1 91 ? 2.982 4.245 -11.871 1.00 91.56 91 ASN A O 1
ATOM 679 N N . GLU A 1 92 ? 4.809 4.315 -13.167 1.00 93.06 92 GLU A N 1
ATOM 680 C CA . GLU A 1 92 ? 4.058 4.307 -14.425 1.00 93.06 92 GLU A CA 1
ATOM 681 C C . GLU A 1 92 ? 3.297 2.990 -14.608 1.00 93.06 92 GLU A C 1
ATOM 683 O O . GLU A 1 92 ? 2.091 3.006 -14.882 1.00 93.06 92 GLU A O 1
ATOM 688 N N . THR A 1 93 ? 3.977 1.861 -14.385 1.00 91.44 93 THR A N 1
ATOM 689 C CA . THR A 1 93 ? 3.382 0.523 -14.495 1.00 91.44 93 THR A CA 1
ATOM 690 C C . THR A 1 93 ? 2.248 0.345 -13.491 1.00 91.44 93 THR A C 1
ATOM 692 O O . THR A 1 93 ? 1.162 -0.100 -13.863 1.00 91.44 93 THR A O 1
ATOM 695 N N . ALA A 1 94 ? 2.451 0.768 -12.241 1.00 90.69 94 ALA A N 1
ATOM 696 C CA . ALA A 1 94 ? 1.416 0.722 -11.220 1.00 90.69 94 ALA A CA 1
ATOM 697 C C . ALA A 1 94 ? 0.223 1.617 -11.546 1.00 90.69 94 ALA A C 1
ATOM 699 O O . ALA A 1 94 ? -0.922 1.171 -11.489 1.00 90.69 94 ALA A O 1
ATOM 700 N N . GLY A 1 95 ? 0.472 2.849 -11.991 1.00 91.62 95 GLY A N 1
ATOM 701 C CA . GLY A 1 95 ? -0.585 3.757 -12.416 1.00 91.62 95 GLY A CA 1
ATOM 702 C C . GLY A 1 95 ? -1.394 3.223 -13.603 1.00 91.62 95 GLY A C 1
ATOM 703 O O . GLY A 1 95 ? -2.611 3.404 -13.640 1.00 91.62 95 GLY A O 1
ATOM 704 N N . ALA A 1 96 ? -0.748 2.575 -14.576 1.00 91.94 96 ALA A N 1
ATOM 705 C CA . ALA A 1 96 ? -1.433 1.924 -15.693 1.00 91.94 96 ALA A CA 1
ATOM 706 C C . ALA A 1 96 ? -2.261 0.724 -15.219 1.00 91.94 96 ALA A C 1
ATOM 708 O O . ALA A 1 96 ? -3.459 0.665 -15.499 1.00 91.94 96 ALA A O 1
ATOM 709 N N . GLY A 1 97 ? -1.661 -0.159 -14.414 1.00 89.62 97 GLY A N 1
ATOM 710 C CA . GLY A 1 97 ? -2.328 -1.324 -13.836 1.00 89.62 97 GLY A CA 1
ATOM 711 C C . 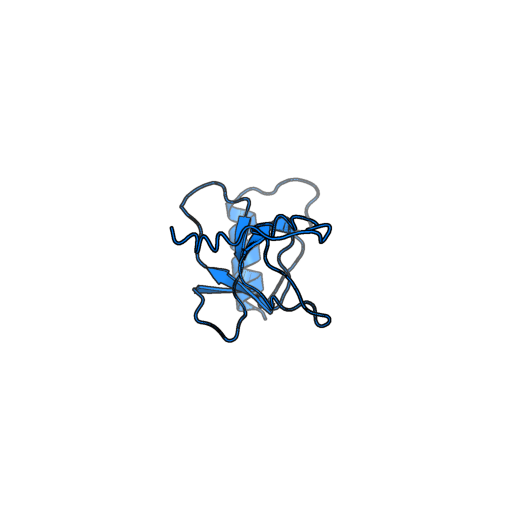GLY A 1 97 ? -3.574 -0.966 -13.025 1.00 89.62 97 GLY A C 1
ATOM 712 O O . GLY A 1 97 ? -4.551 -1.715 -13.072 1.00 89.62 97 GLY A O 1
ATOM 713 N N . CYS A 1 98 ? -3.557 0.192 -12.357 1.00 90.31 98 CYS A N 1
ATOM 714 C CA . CYS A 1 98 ? -4.705 0.742 -11.646 1.00 90.31 98 CYS A CA 1
ATOM 715 C C . CYS A 1 98 ? -5.836 1.224 -12.568 1.00 90.31 98 CYS A C 1
ATOM 717 O O . CYS A 1 98 ? -7.008 1.065 -12.254 1.00 90.31 98 CYS A O 1
ATOM 719 N N . ARG A 1 99 ? -5.516 1.848 -13.706 1.00 91.31 99 ARG A N 1
ATOM 720 C CA . ARG A 1 99 ? -6.537 2.405 -14.617 1.00 91.31 99 ARG A CA 1
ATOM 721 C C . ARG A 1 99 ? -7.208 1.359 -15.500 1.00 91.31 99 ARG A C 1
ATOM 723 O O . ARG A 1 99 ? -8.287 1.618 -16.023 1.00 91.31 99 ARG A O 1
ATOM 730 N N . GLU A 1 100 ? -6.535 0.244 -15.743 1.00 88.06 100 GLU A N 1
ATOM 731 C CA . GLU A 1 100 ? -6.950 -0.756 -16.732 1.00 88.06 100 GLU A CA 1
ATOM 732 C C . GLU A 1 100 ? -7.785 -1.907 -16.149 1.00 88.06 100 GLU A C 1
ATOM 734 O O . GLU A 1 100 ? -8.202 -2.789 -16.902 1.00 88.06 100 GLU A O 1
ATOM 739 N N . ARG A 1 101 ? -8.035 -1.911 -14.835 1.00 78.44 101 ARG A N 1
ATOM 740 C CA . ARG A 1 101 ? -8.825 -2.932 -14.133 1.00 78.44 101 ARG A CA 1
ATOM 741 C C . ARG A 1 101 ? -10.219 -2.450 -13.754 1.00 78.44 101 ARG A C 1
ATOM 743 O O . ARG A 1 101 ? -10.382 -1.242 -13.481 1.00 78.44 101 ARG A O 1
#